Protein AF-A0AAW5ZBZ3-F1 (afdb_monomer)

Sequence (70 aa):
TITYPRASKTRDVIAKLPLASLLLETDAPDMPLNGFQGKPNRPEQAARVFAVLCELRPEPADEIAEVLLN

Secondary structure (DSSP, 8-state):
-TTSTT-HHHHHHHTTS-GGG------TTSSPPTT-TTS---GGGHHHHHHHHHHH-SS-HHHHHHHHH-

Structure (mmCIF, N/CA/C/O backbone):
data_AF-A0AAW5ZBZ3-F1
#
_entry.id   AF-A0AAW5ZBZ3-F1
#
loop_
_atom_site.group_PDB
_atom_site.id
_atom_site.type_symbol
_atom_site.label_atom_id
_atom_site.label_alt_id
_atom_site.label_comp_id
_atom_site.label_asym_id
_atom_site.label_entity_id
_atom_site.label_seq_id
_atom_site.pdbx_PDB_ins_code
_atom_site.Cartn_x
_atom_site.Cartn_y
_atom_site.Cartn_z
_atom_site.occupancy
_atom_site.B_iso_or_equiv
_atom_site.auth_seq_id
_atom_site.auth_comp_id
_atom_site.auth_asym_id
_atom_site.auth_atom_id
_atom_site.pdbx_PDB_model_num
ATOM 1 N N . THR A 1 1 ? 5.600 6.009 -4.803 1.00 79.31 1 THR A N 1
ATOM 2 C CA . THR A 1 1 ? 4.819 4.965 -4.108 1.00 79.31 1 THR A CA 1
ATOM 3 C C . THR A 1 1 ? 5.372 4.707 -2.706 1.00 79.31 1 THR A C 1
ATOM 5 O O . THR A 1 1 ? 6.509 5.092 -2.428 1.00 79.31 1 THR A O 1
ATOM 8 N N . ILE A 1 2 ? 4.580 4.089 -1.822 1.00 87.06 2 ILE A N 1
ATOM 9 C CA . ILE A 1 2 ? 4.937 3.759 -0.430 1.00 87.06 2 ILE A CA 1
ATOM 10 C C . ILE A 1 2 ? 6.190 2.888 -0.303 1.00 87.06 2 ILE A C 1
ATOM 12 O O . ILE A 1 2 ? 6.835 2.919 0.738 1.00 87.06 2 ILE A O 1
ATOM 16 N N . THR A 1 3 ? 6.607 2.191 -1.364 1.00 86.75 3 THR A N 1
ATOM 17 C CA . THR A 1 3 ? 7.838 1.378 -1.380 1.00 86.75 3 THR A CA 1
ATOM 18 C C . THR A 1 3 ? 9.126 2.198 -1.252 1.00 86.75 3 THR A C 1
ATOM 20 O O . THR A 1 3 ? 10.198 1.634 -1.060 1.00 86.75 3 THR A O 1
ATOM 23 N N . TYR A 1 4 ? 9.064 3.523 -1.407 1.00 86.12 4 TYR A N 1
ATOM 24 C CA . TYR A 1 4 ?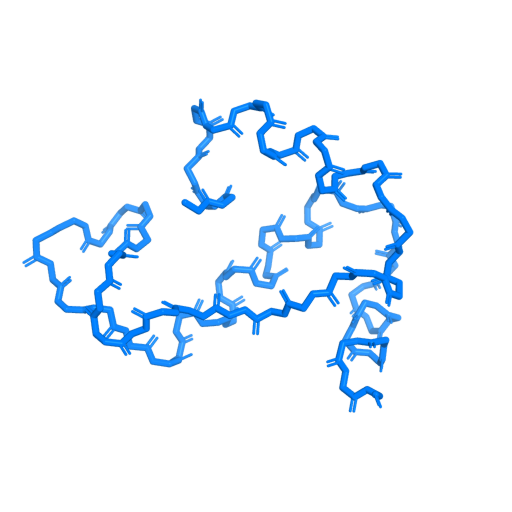 10.196 4.416 -1.164 1.00 86.12 4 TYR A CA 1
ATOM 25 C C . TYR A 1 4 ? 10.212 4.835 0.315 1.00 86.12 4 TYR A C 1
ATOM 27 O O . TYR A 1 4 ? 9.312 5.567 0.725 1.00 86.12 4 TYR A O 1
ATOM 35 N N . PRO A 1 5 ? 11.243 4.483 1.111 1.00 84.06 5 PRO A N 1
ATOM 36 C CA . PRO A 1 5 ? 11.320 4.860 2.526 1.00 84.06 5 PRO A CA 1
ATOM 37 C C . PRO A 1 5 ? 11.243 6.374 2.755 1.00 84.06 5 PRO A C 1
ATOM 39 O O . PRO A 1 5 ? 10.632 6.831 3.714 1.00 84.06 5 PRO A O 1
ATOM 42 N N . ARG A 1 6 ? 11.792 7.163 1.819 1.00 88.50 6 ARG A N 1
ATOM 43 C CA . ARG A 1 6 ? 11.751 8.636 1.841 1.00 88.50 6 ARG A CA 1
ATOM 44 C C . ARG A 1 6 ? 10.362 9.243 1.608 1.00 88.50 6 ARG A C 1
ATOM 46 O O . ARG A 1 6 ? 10.200 10.449 1.757 1.00 88.50 6 ARG A O 1
ATOM 53 N N . ALA A 1 7 ? 9.368 8.453 1.201 1.00 89.06 7 ALA A N 1
ATOM 54 C CA . ALA A 1 7 ? 8.000 8.921 0.977 1.00 89.06 7 ALA A CA 1
ATOM 55 C C . ALA A 1 7 ? 7.213 9.022 2.300 1.00 89.06 7 ALA A C 1
ATOM 57 O O . ALA A 1 7 ? 6.075 8.563 2.379 1.00 89.06 7 ALA A O 1
ATOM 58 N N . SER A 1 8 ? 7.820 9.607 3.340 1.00 89.56 8 SER A N 1
ATOM 59 C CA . SER A 1 8 ? 7.318 9.588 4.722 1.00 89.56 8 SER A CA 1
ATOM 60 C C . SER A 1 8 ? 5.889 10.111 4.834 1.00 89.56 8 SER A C 1
ATOM 62 O O . SER A 1 8 ? 5.038 9.414 5.362 1.00 89.56 8 SER A O 1
ATOM 64 N N . LYS A 1 9 ? 5.576 11.259 4.213 1.00 90.56 9 LYS A N 1
ATOM 65 C CA . LYS A 1 9 ? 4.216 11.833 4.236 1.00 90.56 9 LYS A CA 1
ATOM 66 C C . LYS A 1 9 ? 3.155 10.858 3.718 1.00 90.56 9 LYS A C 1
ATOM 68 O O . LYS A 1 9 ? 2.101 10.719 4.322 1.00 90.56 9 LYS A O 1
ATOM 73 N N . THR A 1 10 ? 3.430 10.182 2.603 1.00 90.69 10 THR A N 1
ATOM 74 C CA . THR A 1 10 ? 2.499 9.209 2.017 1.00 90.69 10 THR A CA 1
ATOM 75 C C . THR A 1 10 ? 2.391 7.965 2.892 1.00 90.69 10 THR A C 1
ATOM 77 O O . THR A 1 10 ? 1.285 7.501 3.145 1.00 90.69 10 THR A O 1
ATOM 80 N N . ARG A 1 11 ? 3.524 7.452 3.390 1.00 93.25 11 ARG A N 1
ATOM 81 C CA . ARG A 1 11 ? 3.564 6.293 4.295 1.00 93.25 11 ARG A CA 1
ATOM 82 C C . ARG A 1 11 ? 2.764 6.555 5.578 1.00 93.25 11 ARG A C 1
ATOM 84 O O . ARG A 1 11 ? 1.958 5.715 5.957 1.00 93.25 11 ARG A O 1
ATOM 91 N N . ASP A 1 12 ? 2.909 7.738 6.171 1.00 92.88 12 ASP A N 1
ATOM 92 C CA . ASP A 1 12 ? 2.198 8.143 7.389 1.00 92.88 12 ASP A CA 1
ATOM 93 C C . ASP A 1 12 ? 0.686 8.282 7.175 1.00 92.88 12 ASP A C 1
ATOM 95 O O . ASP A 1 12 ? -0.096 7.974 8.072 1.00 92.88 12 ASP A O 1
ATOM 99 N N . VAL A 1 13 ? 0.261 8.765 6.003 1.00 92.75 13 VAL A N 1
ATOM 100 C CA . VAL A 1 13 ? -1.163 8.862 5.648 1.00 92.75 13 VAL A CA 1
ATOM 101 C C . VAL A 1 13 ? -1.761 7.467 5.476 1.00 92.75 13 VAL A C 1
ATOM 103 O O . VAL 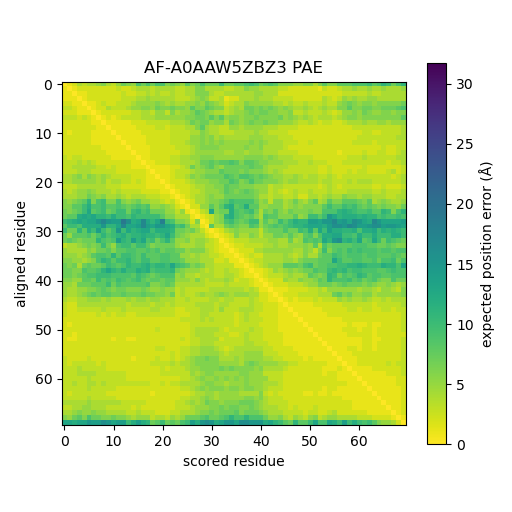A 1 13 ? -2.787 7.169 6.083 1.00 92.75 13 VAL A O 1
ATOM 106 N N . ILE A 1 14 ? -1.096 6.585 4.723 1.00 92.19 14 ILE A N 1
ATOM 107 C CA . ILE A 1 14 ? -1.546 5.198 4.522 1.00 92.19 14 ILE A CA 1
ATOM 108 C C . ILE A 1 14 ? -1.623 4.434 5.852 1.00 92.19 14 ILE A C 1
ATOM 110 O O . ILE A 1 14 ? -2.565 3.676 6.070 1.00 92.19 14 ILE A O 1
ATOM 114 N N . ALA A 1 15 ? -0.701 4.683 6.782 1.00 92.50 15 ALA A N 1
ATOM 115 C CA . ALA A 1 15 ? -0.726 4.077 8.113 1.00 92.50 15 ALA A CA 1
ATOM 116 C C . ALA A 1 15 ? -1.923 4.517 8.986 1.00 92.50 15 ALA A C 1
ATOM 118 O O . ALA A 1 15 ? -2.215 3.866 9.983 1.00 92.50 15 ALA A O 1
ATOM 119 N N . LYS A 1 16 ? -2.618 5.613 8.641 1.00 92.81 16 LYS A N 1
ATOM 120 C CA . LYS A 1 16 ? -3.687 6.210 9.468 1.00 92.81 16 LYS A CA 1
ATOM 121 C C . LYS A 1 16 ? -5.080 6.153 8.846 1.00 92.81 16 LYS A C 1
ATOM 123 O O . LYS A 1 16 ? -6.062 6.227 9.578 1.00 92.81 16 LYS A O 1
ATOM 128 N N . LEU A 1 17 ? -5.186 6.077 7.520 1.00 92.62 17 LEU A N 1
ATOM 129 C CA . LEU A 1 17 ? -6.482 6.018 6.840 1.00 92.62 17 LEU A CA 1
ATOM 130 C C . LEU A 1 17 ? -7.236 4.716 7.168 1.00 92.62 17 LEU A C 1
ATOM 132 O O . LEU A 1 17 ? -6.598 3.704 7.459 1.00 92.62 17 LEU A O 1
ATOM 136 N N . PRO A 1 18 ? -8.577 4.699 7.111 1.00 93.12 18 PRO A N 1
ATOM 137 C CA . PRO A 1 18 ? -9.331 3.453 7.188 1.00 93.12 18 PRO A CA 1
ATOM 138 C C . PRO A 1 18 ? -8.902 2.494 6.076 1.00 93.12 18 PRO A C 1
ATOM 140 O O . PRO A 1 18 ? -8.762 2.907 4.925 1.00 93.12 18 PRO A O 1
ATOM 143 N N . LEU A 1 19 ? -8.724 1.216 6.412 1.00 90.12 19 LEU A N 1
ATOM 144 C CA . LEU A 1 19 ? -8.276 0.192 5.466 1.00 90.12 19 LEU A CA 1
ATOM 145 C C . LEU A 1 19 ? -9.218 0.074 4.254 1.00 90.12 19 LEU A C 1
ATOM 147 O O . LEU A 1 19 ? -8.756 0.030 3.121 1.00 90.12 19 LEU A O 1
ATOM 151 N N . ALA A 1 20 ? -10.531 0.172 4.485 1.00 91.00 20 ALA A N 1
ATOM 152 C CA . ALA A 1 20 ? -11.565 0.161 3.445 1.00 91.00 20 ALA A CA 1
ATOM 153 C C . ALA A 1 20 ? -11.523 1.364 2.480 1.00 91.00 20 ALA A C 1
ATOM 155 O O . ALA A 1 20 ? -12.278 1.417 1.517 1.00 91.00 20 ALA A O 1
ATOM 156 N N . SER A 1 21 ? -10.692 2.372 2.750 1.00 90.12 21 SER A N 1
ATOM 157 C CA . SER A 1 21 ? -10.487 3.525 1.865 1.00 90.12 21 SER A CA 1
ATOM 158 C C . SER A 1 21 ? -9.221 3.399 1.014 1.00 90.12 21 SER A C 1
ATOM 160 O O . SER A 1 21 ? -8.870 4.343 0.307 1.00 90.12 21 SER A O 1
ATOM 162 N N . LEU A 1 22 ? -8.505 2.276 1.111 1.00 89.06 22 LEU A N 1
ATOM 163 C CA . LEU A 1 22 ? -7.276 2.020 0.371 1.00 89.06 22 LEU A CA 1
ATOM 164 C C . LEU A 1 22 ? -7.567 1.125 -0.836 1.00 89.06 22 LEU A C 1
ATOM 166 O O . LEU A 1 22 ? -8.330 0.172 -0.740 1.00 89.06 22 LEU A O 1
ATOM 170 N N . LEU A 1 23 ? -6.911 1.418 -1.957 1.00 87.88 23 LEU A N 1
ATOM 171 C CA . LEU A 1 23 ? -6.881 0.570 -3.146 1.00 87.88 23 LEU A CA 1
ATOM 172 C C . LEU A 1 23 ? -5.420 0.301 -3.509 1.00 87.88 23 LEU A C 1
ATOM 174 O O . LEU A 1 23 ? -4.573 1.194 -3.412 1.00 87.88 23 LEU A O 1
ATOM 178 N N . LEU A 1 24 ? -5.118 -0.931 -3.915 1.00 84.75 24 LEU A N 1
ATOM 179 C CA . LEU A 1 24 ? -3.774 -1.322 -4.317 1.00 84.75 24 LEU A CA 1
ATOM 180 C C . LEU A 1 24 ? -3.605 -1.178 -5.833 1.00 84.75 24 LEU A C 1
ATOM 182 O O . LEU A 1 24 ? -4.203 -1.920 -6.605 1.00 84.75 24 LEU A O 1
ATOM 186 N N . GLU A 1 25 ? -2.736 -0.263 -6.254 1.00 79.38 25 GLU A N 1
ATOM 187 C CA . GLU A 1 25 ? -2.409 -0.037 -7.663 1.00 79.38 25 GLU A CA 1
ATOM 188 C C . GLU A 1 25 ? -0.894 -0.059 -7.905 1.00 79.38 25 GLU A C 1
ATOM 190 O O . GLU A 1 25 ? -0.091 0.296 -7.035 1.00 79.38 25 GLU A O 1
ATOM 195 N N . THR A 1 26 ? -0.490 -0.481 -9.106 1.00 68.44 26 THR A N 1
ATOM 196 C CA . THR A 1 26 ? 0.916 -0.441 -9.536 1.00 68.44 26 THR A CA 1
ATOM 197 C C . THR A 1 26 ? 1.208 0.585 -10.616 1.00 68.44 26 THR A C 1
ATOM 199 O O . THR A 1 26 ? 2.375 0.718 -10.936 1.00 68.44 26 THR A O 1
ATOM 202 N N . ASP A 1 27 ? 0.221 1.282 -11.184 1.00 72.62 27 ASP A N 1
ATOM 203 C CA . ASP A 1 27 ? 0.391 2.250 -12.292 1.00 72.62 27 ASP A CA 1
ATOM 204 C C . ASP A 1 27 ? 1.353 1.782 -13.414 1.00 72.62 27 ASP A C 1
ATOM 206 O O . ASP A 1 27 ? 2.117 2.546 -13.994 1.00 72.62 27 ASP A O 1
ATOM 210 N N . ALA A 1 28 ? 1.380 0.472 -13.689 1.00 74.69 28 ALA A N 1
ATOM 211 C CA . ALA A 1 28 ? 2.283 -0.107 -14.678 1.00 74.69 28 ALA A CA 1
ATOM 212 C C . ALA A 1 28 ? 1.806 0.249 -16.100 1.00 74.69 28 ALA A C 1
ATOM 214 O O . ALA A 1 28 ? 0.606 0.149 -16.361 1.00 74.69 28 ALA A O 1
ATOM 215 N N . PRO A 1 29 ? 2.714 0.585 -17.041 1.00 70.94 29 PRO A N 1
ATOM 216 C CA . PRO A 1 29 ? 4.170 0.377 -17.000 1.00 70.94 29 PRO A CA 1
ATOM 217 C C . PRO A 1 29 ? 4.998 1.501 -16.348 1.00 70.94 29 PRO A C 1
ATOM 219 O O . PRO A 1 29 ? 6.224 1.368 -16.260 1.00 70.94 29 PRO A O 1
ATOM 222 N N . ASP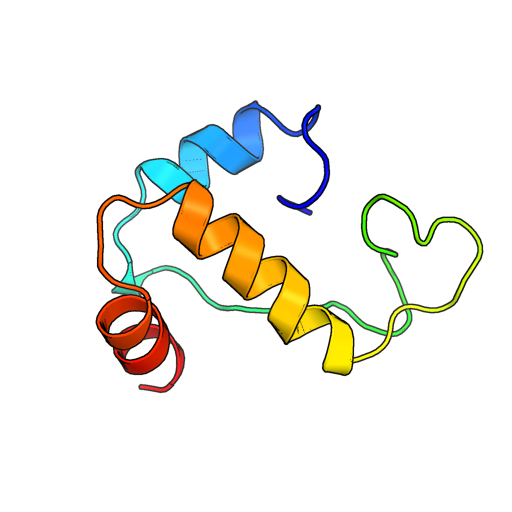 A 1 30 ? 4.364 2.571 -15.879 1.00 69.94 30 ASP A N 1
ATOM 223 C CA . ASP A 1 30 ? 5.019 3.748 -15.316 1.00 69.94 30 ASP A CA 1
ATOM 224 C C . ASP A 1 30 ? 5.344 3.586 -13.810 1.00 69.94 30 ASP A C 1
ATOM 226 O O . ASP A 1 30 ? 5.094 2.558 -13.178 1.00 69.94 30 ASP A O 1
ATOM 230 N N . MET A 1 31 ? 6.010 4.587 -13.224 1.00 71.62 31 MET A N 1
ATOM 231 C CA . MET A 1 31 ? 6.318 4.673 -11.783 1.00 71.62 31 MET A CA 1
ATOM 232 C C . MET A 1 31 ? 7.003 3.435 -11.149 1.00 71.62 31 MET A C 1
ATOM 234 O O . MET A 1 31 ? 6.471 2.842 -10.205 1.00 71.62 31 MET A O 1
ATOM 238 N N . PRO A 1 32 ? 8.231 3.066 -11.564 1.00 75.69 32 PRO A N 1
ATOM 239 C CA . PRO A 1 32 ? 8.937 1.926 -10.987 1.00 75.69 32 PRO A CA 1
ATOM 240 C C . PRO A 1 32 ? 9.111 2.035 -9.465 1.00 75.69 32 PRO A C 1
ATOM 242 O O . PRO A 1 32 ? 9.421 3.098 -8.909 1.00 75.69 32 PRO A O 1
ATOM 245 N N . LEU A 1 33 ? 8.947 0.898 -8.787 1.00 80.81 33 LEU A N 1
ATOM 246 C CA . LEU A 1 33 ? 9.167 0.756 -7.349 1.00 80.81 33 LEU A CA 1
ATOM 247 C C . LEU A 1 33 ? 10.615 1.082 -6.959 1.00 80.81 33 LEU A C 1
ATOM 249 O O . LEU A 1 33 ? 11.543 1.062 -7.771 1.00 80.81 33 LEU A O 1
ATOM 253 N N . ASN A 1 34 ? 10.815 1.333 -5.668 1.00 78.75 34 ASN A N 1
ATOM 254 C CA . ASN A 1 34 ? 12.153 1.516 -5.120 1.00 78.75 34 ASN A CA 1
ATOM 255 C C . ASN A 1 34 ? 13.003 0.249 -5.342 1.00 78.75 34 ASN A C 1
ATOM 257 O O . ASN A 1 34 ? 12.565 -0.849 -5.005 1.00 78.75 34 ASN A O 1
ATOM 261 N N . GLY A 1 35 ? 14.196 0.400 -5.919 1.00 81.94 35 GLY A N 1
ATOM 262 C CA . GLY A 1 35 ? 15.071 -0.705 -6.328 1.00 81.94 35 GLY A CA 1
ATOM 263 C C . GLY A 1 35 ? 14.866 -1.183 -7.773 1.00 81.94 35 GLY A C 1
ATOM 264 O O . GLY A 1 35 ? 15.631 -2.020 -8.247 1.00 81.94 35 GLY A O 1
ATOM 265 N N . PHE A 1 36 ? 13.869 -0.648 -8.489 1.00 81.25 36 PHE A N 1
ATOM 266 C CA . PHE A 1 36 ? 13.553 -0.983 -9.885 1.00 81.25 36 PHE A CA 1
ATOM 267 C C . PHE A 1 36 ? 13.668 0.222 -10.830 1.00 81.25 36 PHE A C 1
ATOM 269 O O . PHE A 1 36 ? 13.137 0.197 -11.939 1.00 81.25 36 PHE A O 1
ATOM 276 N N . GLN A 1 37 ? 14.359 1.286 -10.412 1.00 83.88 37 GLN A N 1
ATOM 277 C CA . GLN A 1 37 ? 14.541 2.486 -11.226 1.00 83.88 37 GLN A CA 1
ATOM 278 C C . GLN A 1 37 ? 15.165 2.148 -12.591 1.00 83.88 37 GLN A C 1
ATOM 280 O O . GLN A 1 37 ? 16.097 1.351 -12.683 1.00 83.88 37 GLN A O 1
ATOM 285 N N . GLY A 1 38 ? 14.645 2.765 -13.656 1.00 82.12 38 GLY A N 1
ATOM 286 C CA . GLY A 1 38 ? 15.112 2.536 -15.028 1.00 82.12 38 GLY A CA 1
ATOM 287 C C . GLY A 1 38 ? 14.591 1.251 -15.685 1.00 82.12 38 GLY A C 1
ATOM 288 O O . GLY A 1 38 ? 14.967 0.970 -16.820 1.00 82.12 38 GLY A O 1
ATOM 289 N N . LYS A 1 39 ? 13.725 0.481 -15.010 1.00 81.62 39 LYS A N 1
ATOM 290 C CA . LYS A 1 39 ? 13.010 -0.671 -15.583 1.00 81.62 39 LYS A CA 1
ATOM 291 C C . LYS A 1 39 ? 11.510 -0.363 -15.682 1.00 81.62 39 LYS A C 1
ATOM 293 O O . LYS A 1 39 ? 11.007 0.363 -14.824 1.00 81.62 39 LYS A O 1
ATOM 298 N N . PRO A 1 40 ? 10.790 -0.908 -16.680 1.00 80.00 40 PRO A N 1
ATOM 299 C CA . PRO A 1 40 ? 9.340 -0.778 -16.734 1.00 80.00 40 PRO A CA 1
ATOM 300 C C . PRO A 1 40 ? 8.715 -1.444 -15.510 1.00 80.00 40 PRO A C 1
ATOM 302 O O . PRO A 1 40 ? 9.160 -2.508 -15.063 1.00 80.00 40 PRO A O 1
ATOM 305 N N . ASN A 1 41 ? 7.685 -0.809 -14.965 1.00 78.12 41 ASN A N 1
ATOM 306 C CA . ASN A 1 41 ? 6.909 -1.392 -13.891 1.00 78.12 41 ASN A CA 1
ATOM 307 C C . ASN A 1 41 ? 6.014 -2.513 -14.439 1.00 78.12 41 ASN A C 1
ATOM 309 O O . ASN A 1 41 ? 5.666 -2.537 -15.620 1.00 78.12 41 ASN A O 1
ATOM 313 N N . ARG A 1 42 ? 5.675 -3.484 -13.593 1.00 82.12 42 ARG A N 1
ATOM 314 C CA . ARG A 1 42 ? 4.910 -4.676 -13.977 1.00 82.12 42 ARG A CA 1
ATOM 315 C C . ARG A 1 42 ? 3.808 -4.923 -12.946 1.00 82.12 42 ARG A C 1
ATOM 317 O O . ARG A 1 42 ? 4.045 -4.661 -11.769 1.00 82.12 42 ARG A O 1
ATOM 324 N N . PRO A 1 43 ? 2.647 -5.473 -13.339 1.00 82.12 43 PRO A N 1
ATOM 325 C CA . PRO A 1 43 ? 1.532 -5.719 -12.416 1.00 82.12 43 PRO A CA 1
ATOM 326 C C . PRO A 1 43 ? 1.913 -6.631 -11.238 1.00 82.12 43 PRO A C 1
ATOM 328 O O . PRO A 1 43 ? 1.448 -6.444 -10.121 1.00 82.12 43 PRO A O 1
ATOM 331 N N . GLU A 1 44 ? 2.851 -7.557 -11.441 1.00 85.38 44 GLU A N 1
ATOM 332 C CA . GLU A 1 44 ? 3.430 -8.410 -10.388 1.00 85.38 44 GLU A CA 1
ATOM 333 C C . GLU A 1 44 ? 4.100 -7.634 -9.236 1.00 85.38 44 GLU A C 1
ATOM 335 O O . GLU A 1 44 ? 4.255 -8.159 -8.133 1.00 85.38 44 GLU A O 1
ATOM 340 N N . GLN A 1 45 ? 4.448 -6.361 -9.440 1.00 85.69 45 GLN A N 1
ATOM 341 C CA . GLN A 1 45 ? 4.996 -5.504 -8.391 1.00 85.69 45 GLN A CA 1
ATOM 342 C C . GLN A 1 45 ? 3.947 -5.119 -7.335 1.00 85.69 45 GLN A C 1
ATOM 344 O O . GLN A 1 45 ? 4.328 -4.647 -6.262 1.00 85.69 45 GLN A O 1
ATOM 349 N N . ALA A 1 46 ? 2.657 -5.388 -7.577 1.00 86.31 46 ALA A N 1
ATOM 350 C CA . ALA A 1 46 ? 1.576 -5.176 -6.614 1.00 86.31 46 ALA A CA 1
ATOM 351 C C . ALA A 1 46 ? 1.839 -5.960 -5.328 1.00 86.31 46 ALA A C 1
ATOM 353 O O . ALA A 1 46 ? 1.684 -5.419 -4.238 1.00 86.31 46 ALA A O 1
ATOM 354 N N . ALA A 1 47 ? 2.370 -7.182 -5.448 1.00 89.19 47 ALA A N 1
ATOM 355 C CA . ALA A 1 47 ? 2.750 -8.005 -4.304 1.00 89.19 47 ALA A CA 1
ATOM 356 C C . ALA A 1 47 ? 3.804 -7.324 -3.410 1.00 89.19 47 ALA A C 1
ATOM 358 O O . ALA A 1 47 ? 3.762 -7.443 -2.187 1.00 89.19 47 ALA A O 1
ATOM 359 N N . ARG A 1 48 ? 4.733 -6.553 -3.994 1.00 89.75 48 ARG A N 1
ATOM 360 C CA . ARG A 1 48 ? 5.725 -5.785 -3.221 1.00 89.75 48 ARG A CA 1
ATOM 361 C C . ARG A 1 48 ? 5.109 -4.565 -2.552 1.00 89.75 48 ARG A C 1
ATOM 363 O O . ARG A 1 48 ? 5.488 -4.239 -1.432 1.00 89.75 48 ARG A O 1
ATOM 370 N N . VAL A 1 49 ? 4.187 -3.880 -3.229 1.00 90.31 49 VAL A N 1
ATOM 371 C CA . VAL A 1 49 ? 3.451 -2.759 -2.626 1.00 90.31 49 VAL A CA 1
ATOM 372 C C . VAL A 1 49 ? 2.613 -3.264 -1.449 1.00 90.31 49 VAL A C 1
ATOM 374 O O . VAL A 1 49 ? 2.646 -2.650 -0.388 1.00 90.31 49 VAL A O 1
ATOM 377 N N . PHE A 1 50 ? 1.958 -4.417 -1.602 1.00 92.88 50 PHE A N 1
ATOM 378 C CA . PHE A 1 50 ? 1.204 -5.089 -0.547 1.00 92.88 50 PHE A CA 1
ATOM 379 C C . PHE A 1 50 ? 2.079 -5.469 0.654 1.00 92.88 50 PHE A C 1
ATOM 381 O O . PHE A 1 50 ? 1.718 -5.168 1.788 1.00 92.88 50 PHE A O 1
ATOM 388 N N . ALA A 1 51 ? 3.262 -6.049 0.423 1.00 92.81 51 ALA A N 1
ATOM 389 C CA . ALA 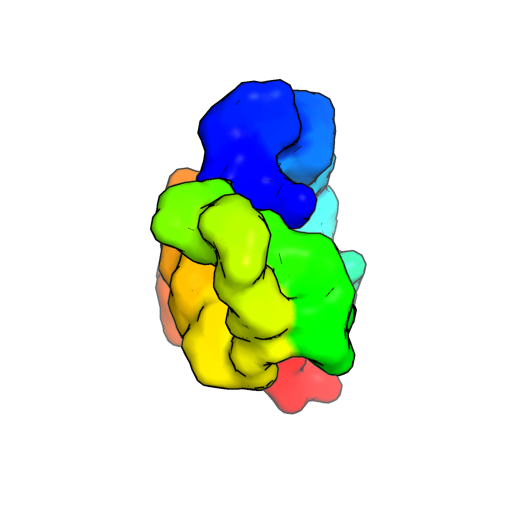A 1 51 ? 4.199 -6.358 1.506 1.00 92.81 51 ALA A CA 1
ATOM 390 C C . ALA A 1 51 ? 4.573 -5.101 2.312 1.00 92.81 51 ALA A C 1
ATOM 392 O O . ALA A 1 51 ? 4.526 -5.106 3.538 1.00 92.81 51 ALA A O 1
ATOM 393 N N . VAL A 1 52 ? 4.855 -3.989 1.624 1.00 93.00 52 VAL A N 1
ATOM 394 C CA . VAL A 1 52 ? 5.150 -2.707 2.283 1.00 93.00 52 VAL A CA 1
ATOM 395 C C . VAL A 1 52 ? 3.926 -2.127 2.997 1.00 93.00 52 VAL A C 1
ATOM 397 O O . VAL A 1 52 ? 4.080 -1.479 4.029 1.00 93.00 52 VAL A O 1
ATOM 400 N N . LEU A 1 53 ? 2.716 -2.334 2.475 1.00 93.62 53 LEU A N 1
ATOM 401 C CA . LEU A 1 53 ? 1.486 -1.936 3.156 1.00 93.62 53 LEU A CA 1
ATOM 402 C C . LEU A 1 53 ? 1.322 -2.699 4.478 1.00 93.62 53 LEU A C 1
ATOM 404 O O . LEU A 1 53 ? 1.042 -2.066 5.490 1.00 93.62 53 LEU A O 1
ATOM 408 N N . CYS A 1 54 ? 1.577 -4.009 4.492 1.00 95.12 54 CYS A N 1
ATOM 409 C CA . CYS A 1 54 ? 1.515 -4.830 5.705 1.00 95.12 54 CYS A CA 1
ATOM 410 C C . CYS A 1 54 ? 2.529 -4.382 6.771 1.00 95.12 54 CYS A C 1
ATOM 412 O O . CYS A 1 54 ? 2.237 -4.433 7.955 1.00 95.12 54 CYS A O 1
ATOM 414 N N . GLU A 1 55 ? 3.706 -3.887 6.377 1.00 94.56 55 GLU A N 1
ATOM 415 C CA . GLU A 1 55 ? 4.679 -3.313 7.323 1.00 94.56 55 GLU A CA 1
ATOM 416 C C . GLU A 1 55 ? 4.220 -1.977 7.935 1.00 94.56 55 GLU A C 1
ATOM 418 O O . GLU A 1 55 ? 4.688 -1.580 9.001 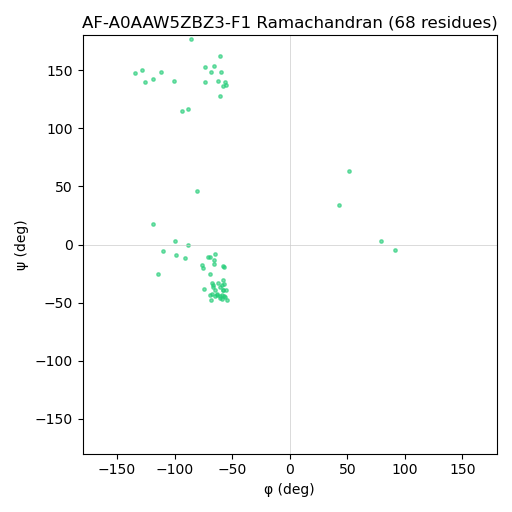1.00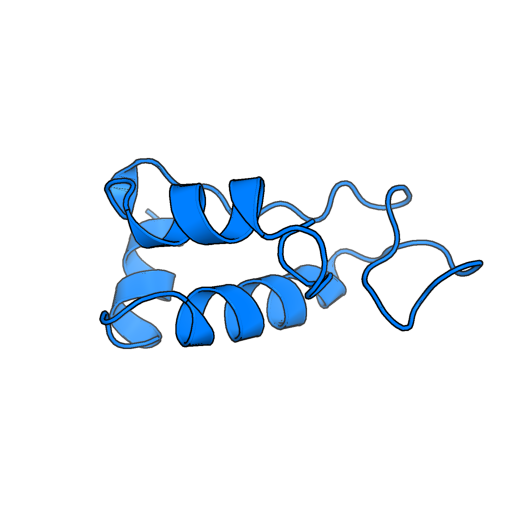 94.56 55 GLU A O 1
ATOM 423 N N . LEU A 1 56 ? 3.354 -1.240 7.235 1.00 93.56 56 LEU A N 1
ATOM 424 C CA . LEU A 1 56 ? 2.863 0.079 7.645 1.00 93.56 56 LEU A CA 1
ATOM 425 C C . LEU A 1 56 ? 1.580 0.017 8.475 1.00 93.56 56 LEU A C 1
ATOM 427 O O . LEU A 1 56 ? 1.156 1.043 9.012 1.00 93.56 56 LEU A O 1
ATOM 431 N N . ARG A 1 57 ? 0.945 -1.151 8.532 1.00 94.50 57 ARG A N 1
ATOM 432 C CA . ARG A 1 57 ? -0.385 -1.357 9.091 1.00 94.50 57 ARG A CA 1
ATOM 433 C C . ARG A 1 57 ? -0.330 -2.332 10.266 1.00 94.50 57 ARG A C 1
ATOM 435 O O . ARG A 1 57 ? 0.455 -3.273 10.231 1.00 94.50 57 ARG A O 1
ATOM 442 N N . PRO A 1 58 ? -1.122 -2.104 11.326 1.00 94.38 58 PRO A N 1
ATOM 443 C CA . PRO A 1 58 ? -1.210 -3.043 12.439 1.00 94.38 58 PRO A CA 1
ATOM 444 C C . PRO A 1 58 ? -2.046 -4.292 12.117 1.00 94.38 58 PRO A C 1
ATOM 446 O O . PRO A 1 58 ? -1.922 -5.286 12.831 1.00 94.38 58 PRO A O 1
ATOM 449 N N . GLU A 1 59 ? -2.914 -4.241 11.102 1.00 95.88 59 GLU A N 1
ATOM 450 C CA . GLU A 1 59 ? -3.788 -5.356 10.730 1.00 95.88 59 GLU A CA 1
ATOM 451 C C . GLU A 1 59 ? -3.001 -6.556 10.154 1.00 95.88 59 GLU A C 1
ATOM 453 O O . GLU A 1 59 ? -1.977 -6.366 9.488 1.00 95.88 59 GLU A O 1
ATOM 458 N N . PRO A 1 60 ? -3.465 -7.804 10.362 1.00 95.94 60 PRO A N 1
ATOM 459 C CA . PRO A 1 60 ? -2.888 -8.981 9.717 1.00 95.94 60 PRO A CA 1
ATOM 460 C C . PRO A 1 60 ? -2.966 -8.901 8.187 1.00 95.94 60 PRO A C 1
ATOM 462 O O . PRO A 1 60 ? -3.933 -8.387 7.628 1.00 95.94 60 PRO A O 1
ATOM 465 N N . ALA A 1 61 ? -1.984 -9.489 7.497 1.00 94.81 61 ALA A N 1
ATOM 466 C CA . ALA A 1 61 ? -1.938 -9.488 6.033 1.00 94.81 61 ALA A CA 1
ATOM 467 C C . ALA A 1 61 ? -3.215 -10.064 5.391 1.00 94.81 61 ALA A C 1
ATOM 469 O O . ALA A 1 61 ? -3.692 -9.516 4.402 1.00 94.81 61 ALA A O 1
ATOM 470 N N . ASP A 1 62 ? -3.793 -11.119 5.970 1.00 94.94 62 ASP A N 1
ATOM 471 C CA . ASP A 1 62 ? -5.014 -11.744 5.447 1.00 94.94 62 ASP A CA 1
ATOM 472 C C . ASP A 1 62 ? -6.221 -10.792 5.510 1.00 94.94 62 ASP A C 1
ATOM 474 O O . ASP A 1 62 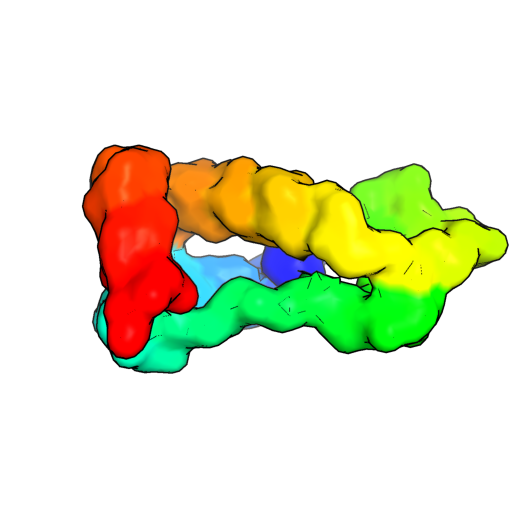? -6.982 -10.709 4.549 1.00 94.94 62 ASP A O 1
ATOM 478 N N . GLU A 1 63 ? -6.346 -10.002 6.582 1.00 94.50 63 GLU A N 1
ATOM 479 C C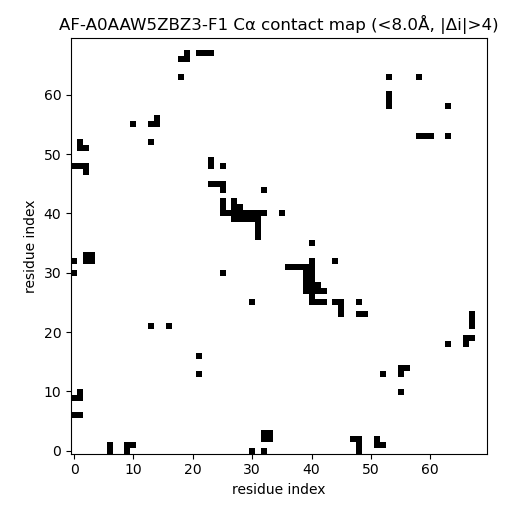A . GLU A 1 63 ? -7.399 -8.985 6.729 1.00 94.50 63 GLU A CA 1
ATOM 480 C C . GLU A 1 63 ? -7.210 -7.845 5.717 1.00 94.50 63 GLU A C 1
ATOM 482 O O . GLU A 1 63 ? -8.155 -7.413 5.059 1.00 94.50 63 GLU A O 1
ATOM 487 N N . ILE A 1 64 ? -5.966 -7.393 5.529 1.00 94.00 64 ILE A N 1
ATOM 488 C CA . ILE A 1 64 ? -5.620 -6.387 4.515 1.00 94.00 64 ILE A CA 1
ATOM 489 C C . ILE A 1 64 ? -5.969 -6.895 3.112 1.00 94.00 64 ILE A C 1
ATOM 491 O O . ILE A 1 64 ? -6.536 -6.149 2.316 1.00 94.00 64 ILE A O 1
ATOM 495 N N . ALA A 1 65 ? -5.647 -8.151 2.798 1.00 92.94 65 ALA A N 1
ATOM 496 C CA . ALA A 1 65 ? -5.957 -8.752 1.5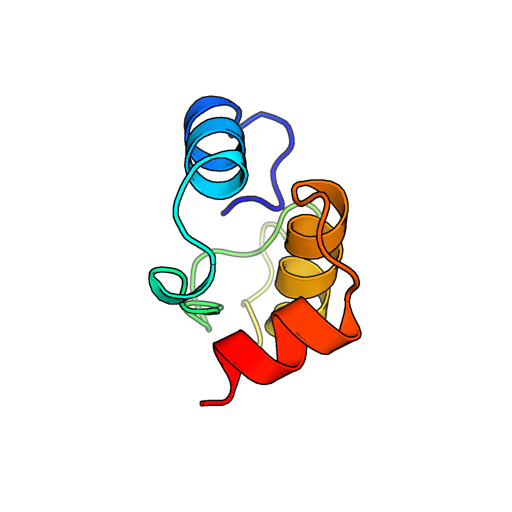06 1.00 92.94 65 ALA A CA 1
ATOM 497 C C . ALA A 1 65 ? -7.468 -8.874 1.279 1.00 92.94 65 ALA A C 1
ATOM 499 O O . ALA A 1 65 ? -7.943 -8.528 0.201 1.00 92.94 65 ALA A O 1
ATOM 500 N N . GLU A 1 66 ? -8.217 -9.322 2.288 1.00 93.25 66 GLU A N 1
ATOM 501 C CA . GLU A 1 66 ? -9.673 -9.442 2.217 1.00 93.25 66 GLU A CA 1
ATOM 502 C C . GLU A 1 66 ? -10.330 -8.088 1.929 1.00 93.25 66 GLU A C 1
ATOM 504 O O . GLU A 1 66 ? -11.146 -7.977 1.017 1.00 93.25 66 GLU A O 1
ATOM 509 N N . VAL A 1 67 ? -9.924 -7.029 2.637 1.00 92.25 67 VAL A N 1
ATOM 510 C CA . VAL A 1 67 ? -10.491 -5.689 2.431 1.00 92.25 67 VAL A CA 1
ATOM 511 C C . VAL A 1 67 ? -10.140 -5.109 1.058 1.00 92.25 67 VAL A C 1
ATOM 513 O O . VAL A 1 67 ? -10.967 -4.420 0.474 1.00 92.25 67 VAL A O 1
ATOM 516 N N . LEU A 1 68 ? -8.948 -5.385 0.520 1.00 89.19 68 LEU A N 1
ATOM 517 C CA . LEU A 1 68 ? -8.528 -4.872 -0.793 1.00 89.19 68 LEU A CA 1
ATOM 518 C C . LEU A 1 68 ? -9.168 -5.601 -1.987 1.00 89.19 68 LEU A C 1
ATOM 520 O O . LEU A 1 68 ? -9.097 -5.090 -3.105 1.00 89.19 68 LEU A O 1
ATOM 524 N N . LEU A 1 69 ? -9.714 -6.801 -1.776 1.00 87.25 69 LEU A N 1
ATOM 525 C CA . LEU A 1 69 ? -10.334 -7.629 -2.819 1.00 87.25 69 LEU A CA 1
ATOM 526 C C . LEU A 1 69 ? -11.868 -7.530 -2.850 1.00 87.25 69 LEU A C 1
ATOM 528 O O . LEU A 1 69 ? -12.475 -8.053 -3.788 1.00 87.25 69 LEU A O 1
ATOM 532 N N . ASN A 1 70 ? -12.465 -6.885 -1.846 1.00 70.19 70 ASN A N 1
ATOM 533 C CA . ASN A 1 70 ? -13.898 -6.597 -1.748 1.00 70.19 70 ASN A CA 1
ATOM 534 C C . ASN A 1 70 ? -14.276 -5.309 -2.490 1.00 70.19 70 ASN A C 1
ATOM 536 O O . ASN A 1 70 ? -15.389 -5.284 -3.063 1.00 70.19 70 ASN A O 1
#

Nearest PDB structures (foldseek):
  1zzm-assembly1_A  TM=9.785E-01  e=8.979E-09  Escherichia coli
  1j6o-assembly1_A  TM=9.175E-01  e=8.917E-03  Thermotoga maritima
  2gzx-assembly2_B  TM=9.006E-01  e=1.083E-02  Staphylococcus aureus subsp. aureus MW2
  1yix-assembly2_B  TM=8.900E-01  e=1.083E-02  Escherichia coli K-12
  1xwy-assembly1_A  TM=8.353E-01  e=3.261E-02  Escherichia coli

pLDDT: mean 86.99, std 7.3, range [68.44, 95.94]

Mean predicted aligned error: 4.45 Å

Organism: Escherichia coli (NCBI:txid562)

Foldseek 3Di:
DLLDVVVVVVLQCLLPDDLLVDEQDFPWQDDDGVVQPPHGTDRVCSVVVLVSSCVSYPDDSVVSVVSNVD

InterPro domains:
  IPR001130 3'-5' ssDNA/RNA exonuclease TatD-like [PF01026] (1-68)
  IPR018228 Deoxyribonuclease, TatD-related, conserved site [PS01091] (13-29)
  IPR032466 Metal-dependent hydrolase [SSF51556] (2-69)

Solvent-accessible surface area (backbone atoms only — not comparable to full-atom values): 4315 Å² total; per-residue (Å²): 112,69,62,32,82,85,38,49,74,60,40,56,48,65,48,66,52,63,70,84,78,53,78,91,77,48,69,56,57,42,78,44,53,67,95,37,74,98,45,77,27,50,71,78,51,38,60,56,49,50,54,50,48,43,75,52,38,92,62,57,62,67,60,54,50,54,54,62,74,108

Radius of gyration: 11.97 Å; Cα contacts (8 Å, |Δi|>4): 68; chains: 1; bounding box: 29×24×29 Å